Protein AF-A0A496Z3P2-F1 (afdb_monomer_lite)

pLDDT: mean 89.0, std 16.75, range [35.38, 98.38]

Radius of gyration: 11.56 Å; chains: 1; bounding box: 22×27×32 Å

Sequence (71 aa):
MTKMRLERIKRGMSQTDLFLKTGIPQWRVSLIERGIPPKIEEAKKIAEVFRVNPADFFPAFQNGNEVGVVG

Structure (mmCIF, N/CA/C/O backbone):
data_AF-A0A496Z3P2-F1
#
_entry.id   AF-A0A496Z3P2-F1
#
loop_
_atom_site.group_PDB
_atom_site.id
_atom_site.type_symbol
_atom_site.label_atom_id
_atom_site.label_alt_id
_atom_site.label_comp_id
_atom_site.label_asym_id
_atom_site.label_entity_id
_atom_site.label_seq_id
_atom_site.pdbx_PDB_ins_code
_atom_site.Cartn_x
_atom_site.Cartn_y
_atom_site.Cartn_z
_atom_site.occupancy
_atom_site.B_iso_or_equiv
_atom_site.auth_seq_id
_atom_site.auth_comp_id
_atom_site.auth_asym_id
_atom_site.auth_atom_id
_atom_site.pdbx_PDB_model_num
ATOM 1 N N . MET A 1 1 ? -10.348 -0.014 -8.005 1.00 79.25 1 MET A N 1
ATOM 2 C CA . MET A 1 1 ? -9.689 0.146 -6.685 1.00 79.25 1 MET A CA 1
ATOM 3 C C . MET A 1 1 ? -8.760 -1.043 -6.480 1.00 79.25 1 MET A C 1
ATOM 5 O O . MET A 1 1 ? -9.200 -2.153 -6.749 1.00 79.25 1 MET A O 1
ATOM 9 N N . THR A 1 2 ? -7.494 -0.841 -6.099 1.00 94.00 2 THR A N 1
ATOM 10 C CA . THR A 1 2 ? -6.531 -1.953 -5.952 1.00 94.00 2 THR A CA 1
ATOM 11 C C . THR A 1 2 ? -6.861 -2.831 -4.739 1.00 94.00 2 THR A C 1
ATOM 13 O O . THR A 1 2 ? -7.461 -2.354 -3.772 1.00 94.00 2 THR A O 1
ATOM 16 N N . LYS A 1 3 ? -6.443 -4.107 -4.768 1.00 95.56 3 LYS A N 1
ATOM 17 C CA . LYS A 1 3 ? -6.597 -5.035 -3.629 1.00 95.56 3 LYS A CA 1
ATOM 18 C C . LYS A 1 3 ? -5.946 -4.484 -2.356 1.00 95.56 3 LYS A C 1
ATOM 20 O O . LYS A 1 3 ? -6.566 -4.493 -1.299 1.00 95.56 3 LYS A O 1
ATOM 25 N N . MET A 1 4 ? -4.749 -3.915 -2.491 1.00 95.94 4 MET A N 1
ATOM 26 C CA . MET A 1 4 ? -4.022 -3.263 -1.399 1.00 95.94 4 MET A CA 1
ATOM 27 C C . MET A 1 4 ? -4.813 -2.097 -0.778 1.00 95.94 4 MET A C 1
ATOM 29 O O . MET A 1 4 ? -4.950 -2.034 0.444 1.00 95.94 4 MET A O 1
ATOM 33 N N . ARG A 1 5 ? -5.411 -1.215 -1.599 1.00 97.94 5 ARG A N 1
ATOM 34 C CA . ARG A 1 5 ? -6.229 -0.095 -1.096 1.00 97.94 5 ARG A CA 1
ATOM 35 C C . ARG A 1 5 ? -7.465 -0.587 -0.346 1.00 97.94 5 ARG A C 1
ATOM 37 O O . ARG A 1 5 ? -7.794 -0.047 0.707 1.00 97.94 5 ARG A O 1
ATOM 44 N N . LEU A 1 6 ? -8.149 -1.592 -0.896 1.00 97.50 6 LEU A N 1
ATOM 45 C CA . LEU A 1 6 ? -9.310 -2.213 -0.257 1.00 97.50 6 LEU A CA 1
ATOM 46 C C . LEU A 1 6 ? -8.949 -2.767 1.123 1.00 97.50 6 LEU A C 1
ATOM 48 O O . LEU A 1 6 ? -9.641 -2.478 2.095 1.00 97.50 6 LEU A O 1
ATOM 52 N N . GLU A 1 7 ? -7.852 -3.515 1.217 1.00 97.75 7 GLU A N 1
ATOM 53 C CA . GLU A 1 7 ? -7.409 -4.110 2.476 1.00 97.75 7 GLU A CA 1
ATOM 54 C C . GLU A 1 7 ? -6.990 -3.049 3.503 1.00 97.75 7 GLU A C 1
ATOM 56 O O . GLU A 1 7 ? -7.352 -3.143 4.675 1.00 97.75 7 GLU A O 1
ATOM 61 N N . ARG A 1 8 ? -6.309 -1.978 3.068 1.00 97.56 8 ARG A N 1
ATOM 62 C CA . ARG A 1 8 ? -5.980 -0.842 3.942 1.00 97.56 8 ARG A CA 1
ATOM 63 C C . ARG A 1 8 ? -7.232 -0.223 4.569 1.00 97.56 8 ARG A C 1
ATOM 65 O O . ARG A 1 8 ? -7.255 0.007 5.777 1.00 97.56 8 ARG A O 1
ATOM 72 N N . ILE A 1 9 ? -8.266 0.021 3.760 1.00 98.00 9 ILE A N 1
ATOM 73 C CA . ILE A 1 9 ? -9.532 0.612 4.218 1.00 98.00 9 ILE A CA 1
ATOM 74 C C . ILE A 1 9 ? -10.272 -0.343 5.161 1.00 98.00 9 ILE A C 1
ATOM 76 O O . ILE A 1 9 ? -10.753 0.100 6.200 1.00 98.00 9 ILE A O 1
ATOM 80 N N . LYS A 1 10 ? -10.313 -1.648 4.856 1.00 97.88 10 LYS A N 1
ATOM 81 C CA . LYS A 1 10 ? -10.920 -2.662 5.740 1.00 97.88 10 LYS A CA 1
ATOM 82 C C . LYS A 1 10 ? -10.290 -2.689 7.133 1.00 97.88 10 LYS A C 1
ATOM 84 O O . LYS A 1 10 ? -10.984 -2.960 8.105 1.00 97.88 10 LYS A O 1
ATOM 89 N N . ARG A 1 11 ? -8.994 -2.383 7.233 1.00 97.38 11 ARG A N 1
ATOM 90 C CA . ARG A 1 11 ? -8.259 -2.293 8.505 1.00 97.38 11 ARG A CA 1
ATOM 91 C C . ARG A 1 11 ? -8.337 -0.915 9.171 1.00 97.38 11 ARG A C 1
ATOM 93 O O . ARG A 1 11 ? -7.629 -0.686 10.144 1.00 97.38 11 ARG A O 1
ATOM 100 N N . GLY A 1 12 ? -9.139 0.012 8.640 1.00 97.94 12 GLY A N 1
ATOM 101 C CA . GLY A 1 12 ? -9.288 1.364 9.187 1.00 97.94 12 GLY A CA 1
ATOM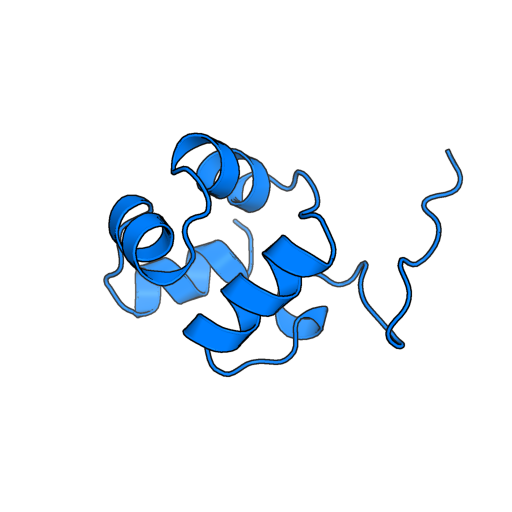 102 C C . GLY A 1 12 ? -8.018 2.218 9.115 1.00 97.94 12 GLY A C 1
ATOM 103 O O . GLY A 1 12 ? -7.917 3.211 9.824 1.00 97.94 12 GLY A O 1
ATOM 104 N N . MET A 1 13 ? -7.039 1.846 8.284 1.00 97.94 13 MET A N 1
ATOM 105 C CA . MET A 1 13 ? -5.765 2.563 8.191 1.00 97.94 13 MET A CA 1
ATOM 106 C C . MET A 1 13 ? -5.850 3.686 7.157 1.00 97.94 13 MET A C 1
ATOM 108 O O . MET A 1 13 ? -6.317 3.476 6.036 1.00 97.94 13 MET A O 1
ATOM 112 N N . SER A 1 14 ? -5.330 4.867 7.474 1.00 98.31 14 SER A N 1
ATOM 113 C CA . SER A 1 14 ? -5.072 5.930 6.501 1.00 98.31 14 SER A CA 1
ATOM 114 C C . SER A 1 14 ? -3.809 5.639 5.673 1.00 98.31 14 SER A C 1
ATOM 116 O O . SER A 1 14 ? -3.026 4.738 5.980 1.00 98.31 14 SER A O 1
ATOM 118 N N . GLN A 1 15 ? -3.580 6.399 4.597 1.00 98.31 15 GLN A N 1
ATOM 119 C CA . GLN A 1 15 ? -2.313 6.299 3.857 1.00 98.31 15 GLN A CA 1
ATOM 120 C C . GLN A 1 15 ? -1.121 6.773 4.708 1.00 98.31 15 GLN A C 1
ATOM 122 O O . GLN A 1 15 ? -0.023 6.240 4.565 1.00 98.31 15 GLN A O 1
ATOM 127 N N . THR A 1 16 ? -1.343 7.731 5.615 1.00 97.88 16 THR A N 1
ATOM 128 C CA . THR A 1 16 ? -0.335 8.205 6.573 1.00 97.88 16 THR A CA 1
ATOM 129 C C . THR A 1 16 ? 0.031 7.119 7.582 1.00 97.88 16 THR A C 1
ATOM 131 O O . THR A 1 16 ? 1.211 6.936 7.862 1.00 97.88 16 THR A O 1
ATOM 134 N N . ASP A 1 17 ? -0.933 6.326 8.056 1.00 98.38 17 ASP A N 1
ATOM 135 C CA . ASP A 1 17 ? -0.641 5.196 8.953 1.00 98.38 17 ASP A CA 1
ATOM 136 C C . ASP A 1 17 ? 0.248 4.156 8.271 1.00 98.38 17 ASP A C 1
ATOM 138 O O . ASP A 1 17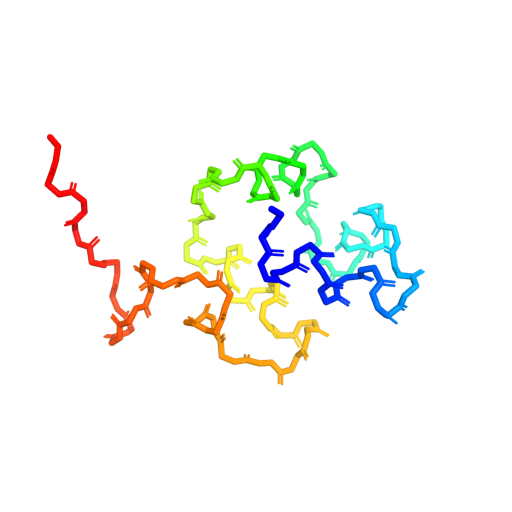 ? 1.157 3.597 8.885 1.00 98.38 17 ASP A O 1
ATOM 142 N N . LEU A 1 18 ? 0.020 3.911 6.977 1.00 97.81 18 LEU A N 1
ATOM 143 C CA . LEU A 1 18 ? 0.878 3.013 6.216 1.00 97.81 18 LEU A CA 1
ATOM 144 C C . LEU A 1 18 ? 2.281 3.599 6.012 1.00 97.81 18 LEU A C 1
ATOM 146 O O . LEU A 1 18 ? 3.259 2.855 6.103 1.00 97.81 18 LEU A O 1
ATOM 150 N N . PHE A 1 19 ? 2.398 4.911 5.786 1.00 97.88 19 PHE A N 1
ATOM 151 C CA . PHE A 1 19 ? 3.692 5.598 5.779 1.00 97.88 19 PHE A CA 1
ATOM 152 C C . PHE A 1 19 ? 4.433 5.391 7.104 1.00 97.88 19 PHE A C 1
ATOM 154 O O . PHE A 1 19 ? 5.575 4.943 7.083 1.00 97.88 19 PHE A O 1
ATOM 161 N N . LEU A 1 20 ? 3.779 5.611 8.247 1.00 98.12 20 LEU A N 1
ATOM 162 C CA . LEU A 1 20 ? 4.396 5.433 9.567 1.00 98.12 20 LEU A CA 1
ATOM 163 C C . LEU A 1 20 ? 4.879 3.993 9.813 1.00 98.12 20 LEU A C 1
ATOM 165 O O . LEU A 1 20 ? 5.870 3.790 10.506 1.00 98.12 20 LEU A O 1
ATOM 169 N N . LYS A 1 21 ? 4.212 2.992 9.225 1.00 97.88 21 LYS A N 1
ATOM 170 C CA . LYS A 1 21 ? 4.584 1.572 9.363 1.00 97.88 21 LYS A CA 1
ATOM 171 C C . LYS A 1 21 ? 5.674 1.108 8.394 1.00 97.88 21 LYS A C 1
ATOM 173 O O . LYS A 1 21 ? 6.383 0.160 8.703 1.00 97.88 21 LYS A O 1
ATOM 178 N N . THR A 1 22 ? 5.786 1.722 7.217 1.00 97.62 22 THR A N 1
ATOM 179 C CA . THR A 1 22 ? 6.663 1.239 6.126 1.00 97.62 22 THR A CA 1
ATOM 180 C C . THR A 1 22 ? 7.821 2.183 5.797 1.00 97.62 22 THR A C 1
ATOM 182 O O . THR A 1 22 ? 8.777 1.792 5.123 1.00 97.62 22 THR A O 1
ATOM 185 N N . GLY A 1 23 ? 7.718 3.446 6.211 1.00 97.94 23 GLY A N 1
ATOM 186 C CA . GLY A 1 23 ? 8.558 4.547 5.747 1.00 97.94 23 GLY A CA 1
ATOM 187 C C . GLY A 1 23 ? 8.279 4.984 4.303 1.00 97.94 23 GLY A C 1
ATOM 188 O O . GLY A 1 23 ? 8.970 5.866 3.801 1.00 97.94 23 GLY A O 1
ATOM 189 N N . ILE A 1 24 ? 7.295 4.396 3.609 1.00 98.12 24 ILE A N 1
ATOM 190 C CA . ILE A 1 24 ? 6.960 4.752 2.222 1.00 98.12 24 ILE A CA 1
ATOM 191 C C . ILE A 1 24 ? 6.123 6.034 2.235 1.00 98.12 24 ILE A C 1
ATOM 193 O O . ILE A 1 24 ? 5.023 6.016 2.792 1.00 98.12 24 ILE A O 1
ATOM 197 N N . PRO A 1 25 ? 6.585 7.138 1.622 1.00 98.25 25 PRO A N 1
ATOM 198 C CA . PRO A 1 25 ? 5.877 8.412 1.682 1.00 98.25 25 PRO A CA 1
ATOM 199 C C . PRO A 1 25 ? 4.415 8.314 1.227 1.00 98.25 25 PRO A C 1
ATOM 201 O O . PRO A 1 25 ? 4.093 7.600 0.276 1.00 98.25 25 PRO A O 1
ATOM 204 N N . GLN A 1 26 ? 3.525 9.088 1.853 1.00 97.88 26 GLN A N 1
ATOM 205 C CA . GLN A 1 26 ? 2.085 9.045 1.564 1.00 97.88 26 GLN A CA 1
ATOM 206 C C . GLN A 1 26 ? 1.760 9.286 0.076 1.00 97.88 26 GLN A C 1
ATOM 208 O O . GLN A 1 26 ? 0.915 8.588 -0.491 1.00 97.88 26 GLN A O 1
ATOM 213 N N . TRP A 1 27 ? 2.471 10.201 -0.594 1.00 98.00 27 TRP A N 1
ATOM 214 C CA . TRP A 1 27 ? 2.300 10.449 -2.031 1.00 98.00 27 TRP A CA 1
ATOM 215 C C . TRP A 1 27 ? 2.613 9.201 -2.869 1.00 98.00 27 TRP A C 1
ATOM 217 O O . TRP A 1 27 ? 1.946 8.931 -3.871 1.00 98.00 27 TRP A O 1
ATOM 227 N N . ARG A 1 28 ? 3.592 8.401 -2.430 1.00 98.12 28 ARG A N 1
ATOM 228 C CA . ARG A 1 28 ? 4.010 7.172 -3.098 1.00 98.12 28 ARG A CA 1
ATOM 229 C C . ARG A 1 28 ? 3.000 6.054 -2.876 1.00 98.12 28 ARG A C 1
ATOM 231 O O . ARG A 1 28 ? 2.618 5.401 -3.845 1.00 98.12 28 ARG A O 1
ATOM 238 N N . VAL A 1 29 ? 2.477 5.914 -1.655 1.00 97.94 29 VAL A N 1
ATOM 239 C CA . VAL A 1 29 ? 1.331 5.033 -1.357 1.00 97.94 29 VAL A CA 1
ATOM 240 C C . VAL A 1 29 ? 0.144 5.374 -2.265 1.00 97.94 29 VAL A C 1
ATOM 242 O O . VAL A 1 29 ? -0.437 4.487 -2.884 1.00 97.94 29 VAL A O 1
ATOM 245 N N . SER A 1 30 ? -0.175 6.662 -2.423 1.00 97.75 30 SER A N 1
ATOM 246 C CA . SER A 1 30 ? -1.253 7.120 -3.308 1.00 97.75 30 SER A CA 1
ATOM 247 C C . SER A 1 30 ? -1.036 6.741 -4.780 1.00 97.75 30 SER A C 1
ATOM 249 O O . SER A 1 30 ? -1.997 6.392 -5.467 1.00 97.75 30 SER A O 1
ATOM 251 N N . LEU A 1 31 ? 0.199 6.793 -5.294 1.00 97.94 31 LEU A N 1
ATOM 252 C CA . LEU A 1 31 ? 0.513 6.332 -6.656 1.00 97.94 31 LEU A CA 1
ATOM 253 C C . LEU A 1 31 ? 0.345 4.814 -6.796 1.00 97.94 31 LEU A C 1
ATOM 255 O O . LEU A 1 31 ? -0.256 4.358 -7.768 1.00 97.94 31 LEU A O 1
ATOM 259 N N . ILE A 1 32 ? 0.809 4.043 -5.808 1.00 96.88 32 ILE A N 1
ATOM 260 C CA . ILE A 1 32 ? 0.670 2.579 -5.787 1.00 96.88 32 ILE A CA 1
ATOM 261 C C . ILE A 1 32 ? -0.808 2.173 -5.783 1.00 96.88 32 ILE A C 1
ATOM 263 O O . ILE A 1 32 ? -1.241 1.321 -6.558 1.00 96.88 32 ILE A O 1
ATOM 267 N N . GLU A 1 33 ? -1.633 2.849 -4.984 1.00 96.50 33 GLU A N 1
ATOM 268 C CA . GLU A 1 33 ? -3.080 2.613 -4.936 1.00 96.50 33 GLU A CA 1
ATOM 269 C C . GLU A 1 33 ? -3.835 3.018 -6.209 1.00 96.50 33 GLU A C 1
ATOM 271 O O . GLU A 1 33 ? -4.974 2.584 -6.412 1.00 96.50 33 GLU A O 1
ATOM 276 N N . ARG A 1 34 ? -3.216 3.846 -7.057 1.00 95.75 34 ARG A N 1
ATOM 277 C CA . ARG A 1 34 ? -3.710 4.221 -8.390 1.00 95.75 34 ARG A CA 1
ATOM 278 C C . ARG A 1 34 ? -3.201 3.299 -9.501 1.00 95.75 34 ARG A C 1
ATOM 280 O O . ARG A 1 34 ? -3.616 3.469 -10.640 1.00 95.75 34 ARG A O 1
ATOM 287 N N . GLY A 1 35 ? -2.369 2.311 -9.168 1.00 92.00 35 GLY A N 1
ATOM 288 C CA . GLY A 1 35 ? -1.893 1.290 -10.100 1.00 92.00 35 GLY A CA 1
ATOM 289 C C . GLY A 1 35 ? -0.465 1.489 -10.600 1.00 92.00 35 GLY A C 1
ATOM 290 O O . GLY A 1 35 ? -0.016 0.686 -11.409 1.00 92.00 35 GLY A O 1
ATOM 291 N N . ILE A 1 36 ? 0.270 2.500 -10.121 1.00 95.00 36 ILE A N 1
ATOM 292 C CA . ILE A 1 36 ? 1.704 2.603 -10.423 1.00 95.00 36 ILE A CA 1
ATOM 293 C C . ILE A 1 36 ? 2.442 1.492 -9.663 1.00 95.00 36 ILE A C 1
ATOM 295 O O . ILE A 1 36 ? 2.370 1.475 -8.433 1.00 95.00 36 ILE A O 1
ATOM 299 N N . PRO A 1 37 ? 3.180 0.593 -10.335 1.00 93.25 37 PRO A N 1
ATOM 300 C CA . PRO A 1 37 ? 3.844 -0.514 -9.657 1.00 93.25 37 PRO A CA 1
ATOM 301 C C . PRO A 1 37 ? 4.808 -0.039 -8.552 1.00 93.25 37 PRO A C 1
ATOM 303 O O . PRO A 1 37 ? 5.517 0.959 -8.744 1.00 93.25 37 PRO A O 1
ATOM 306 N N . PRO A 1 38 ? 4.831 -0.701 -7.380 1.00 95.44 38 PRO A N 1
ATOM 307 C CA . PRO A 1 38 ? 5.867 -0.489 -6.371 1.00 95.44 38 PRO A CA 1
ATOM 308 C C . PRO A 1 38 ? 7.232 -0.995 -6.869 1.00 95.44 38 PRO A C 1
ATOM 310 O O . PRO A 1 38 ? 7.298 -1.796 -7.794 1.00 95.44 38 PRO A O 1
ATOM 313 N N . LYS A 1 39 ? 8.324 -0.577 -6.226 1.00 95.19 39 LYS A N 1
ATOM 314 C CA . LYS A 1 39 ? 9.608 -1.301 -6.273 1.00 95.19 39 LYS A CA 1
ATOM 315 C C . LYS A 1 39 ? 9.497 -2.598 -5.466 1.00 95.19 39 LYS A C 1
ATOM 317 O O . LYS A 1 39 ? 8.676 -2.666 -4.550 1.00 95.19 39 LYS A O 1
ATOM 322 N N . ILE A 1 40 ? 10.375 -3.576 -5.707 1.00 93.56 40 ILE A N 1
ATOM 323 C CA . ILE A 1 40 ? 10.414 -4.838 -4.935 1.00 93.56 40 ILE A CA 1
ATOM 324 C C . ILE A 1 40 ? 10.404 -4.585 -3.418 1.00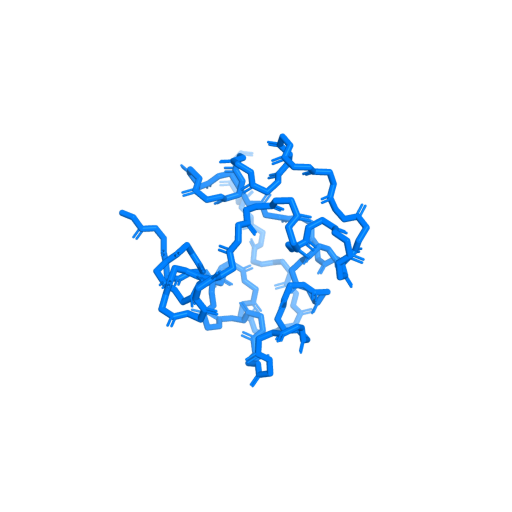 93.56 40 ILE A C 1
ATOM 326 O O . ILE A 1 40 ? 9.593 -5.158 -2.693 1.00 93.56 40 ILE A O 1
ATOM 330 N N . GLU A 1 41 ? 11.259 -3.687 -2.930 1.00 95.62 41 GLU A N 1
ATOM 331 C CA . GLU A 1 41 ? 11.359 -3.403 -1.492 1.00 95.62 41 GLU A CA 1
ATOM 332 C C . GLU A 1 41 ? 10.119 -2.688 -0.931 1.00 95.62 41 GLU A C 1
ATOM 334 O O . GLU A 1 41 ? 9.722 -2.930 0.208 1.00 95.62 41 GLU A O 1
ATOM 339 N N . GLU A 1 42 ? 9.450 -1.851 -1.732 1.00 97.12 42 GLU A N 1
ATOM 340 C CA . GLU A 1 42 ? 8.164 -1.252 -1.352 1.00 97.12 42 GLU A CA 1
ATOM 341 C C . GLU A 1 42 ? 7.076 -2.333 -1.258 1.00 97.12 42 GLU A C 1
ATOM 343 O O . GLU A 1 42 ? 6.313 -2.360 -0.293 1.00 97.12 42 GLU A O 1
ATOM 348 N N . ALA A 1 43 ? 7.035 -3.254 -2.228 1.00 96.69 43 ALA A N 1
ATOM 349 C CA . ALA A 1 43 ? 6.082 -4.357 -2.259 1.00 96.69 43 ALA A CA 1
ATOM 350 C C . ALA A 1 43 ? 6.236 -5.276 -1.038 1.00 96.69 43 ALA A C 1
ATOM 352 O O . ALA A 1 43 ? 5.238 -5.595 -0.392 1.00 96.69 43 ALA A O 1
ATOM 353 N N . LYS A 1 44 ? 7.478 -5.639 -0.683 1.00 96.12 44 LYS A N 1
ATOM 354 C CA . LYS A 1 44 ? 7.797 -6.451 0.504 1.00 96.12 44 LYS A CA 1
ATOM 355 C C . LYS A 1 44 ? 7.342 -5.780 1.798 1.00 96.12 44 LYS A C 1
ATOM 357 O O . LYS A 1 44 ? 6.589 -6.387 2.552 1.00 96.12 44 LYS A O 1
ATOM 362 N N . LYS A 1 45 ? 7.720 -4.515 2.018 1.00 97.81 45 LYS A N 1
ATOM 363 C CA . LYS A 1 45 ? 7.337 -3.758 3.225 1.00 97.81 45 LYS A CA 1
ATOM 364 C C . LYS A 1 45 ? 5.825 -3.620 3.373 1.00 97.81 45 LYS A C 1
ATOM 366 O O . LYS A 1 45 ? 5.289 -3.746 4.470 1.00 97.81 45 LYS A O 1
ATOM 371 N N . ILE A 1 46 ? 5.124 -3.357 2.268 1.00 97.50 46 ILE A N 1
ATOM 372 C CA . ILE A 1 46 ? 3.661 -3.291 2.281 1.00 97.50 46 ILE A CA 1
ATOM 373 C C . ILE A 1 46 ? 3.093 -4.667 2.639 1.00 97.50 46 ILE A C 1
ATOM 375 O O . ILE A 1 46 ? 2.295 -4.766 3.566 1.00 97.50 46 ILE A O 1
ATOM 379 N N . ALA A 1 47 ? 3.515 -5.728 1.951 1.00 96.44 47 ALA A N 1
ATOM 380 C CA . ALA A 1 47 ? 3.019 -7.080 2.192 1.00 96.44 47 ALA A CA 1
ATOM 381 C C . ALA A 1 47 ? 3.240 -7.541 3.644 1.00 96.44 47 ALA A C 1
ATOM 383 O O . ALA A 1 47 ? 2.336 -8.121 4.245 1.00 96.44 47 ALA A O 1
ATOM 384 N N . GLU A 1 48 ? 4.384 -7.192 4.236 1.00 97.25 48 GLU A N 1
ATOM 385 C CA . GLU A 1 48 ? 4.713 -7.464 5.637 1.00 97.25 48 GLU A CA 1
ATOM 386 C C . GLU A 1 48 ? 3.713 -6.816 6.608 1.00 97.25 48 GLU A C 1
ATOM 388 O O . GLU A 1 48 ? 3.158 -7.503 7.469 1.00 97.25 48 GLU A O 1
ATOM 393 N N . VAL A 1 49 ? 3.386 -5.528 6.425 1.00 97.62 49 VAL A N 1
ATOM 394 C CA . VAL A 1 49 ? 2.375 -4.828 7.247 1.00 97.62 49 VAL A CA 1
ATOM 395 C C . VAL A 1 49 ? 1.016 -5.524 7.184 1.00 97.62 49 VAL A C 1
ATOM 397 O O . VAL A 1 49 ? 0.287 -5.584 8.180 1.00 97.62 49 VAL A O 1
ATOM 400 N N . PHE A 1 50 ? 0.665 -6.065 6.019 1.00 97.06 50 PHE A N 1
ATOM 401 C CA . PHE A 1 50 ? -0.607 -6.745 5.814 1.00 97.06 50 PHE A CA 1
ATOM 402 C C . PHE A 1 50 ? -0.577 -8.245 6.145 1.00 97.06 50 PHE A C 1
ATOM 404 O O . PHE A 1 50 ? -1.654 -8.835 6.252 1.00 97.06 50 PHE A O 1
ATOM 411 N N . ARG A 1 51 ? 0.604 -8.827 6.406 1.00 96.44 51 ARG A N 1
ATOM 412 C CA . ARG A 1 51 ? 0.841 -10.269 6.611 1.00 96.44 51 ARG A CA 1
ATOM 413 C C . ARG A 1 51 ? 0.338 -11.124 5.443 1.00 96.44 51 ARG A C 1
ATOM 415 O O . ARG A 1 51 ? -0.349 -12.121 5.644 1.00 96.44 51 ARG A O 1
ATOM 422 N N . VAL A 1 52 ? 0.658 -10.695 4.227 1.00 95.06 52 VAL A N 1
ATOM 423 C CA . VAL A 1 52 ? 0.302 -11.375 2.971 1.00 95.06 52 VAL A CA 1
ATOM 424 C C . VAL A 1 52 ? 1.550 -11.596 2.118 1.00 95.06 52 VAL A C 1
ATOM 426 O O . VAL A 1 52 ? 2.620 -11.074 2.434 1.00 95.06 52 VAL A O 1
ATOM 429 N N . ASN A 1 53 ? 1.433 -12.341 1.021 1.00 94.06 53 ASN A N 1
ATOM 430 C CA . ASN A 1 53 ? 2.494 -12.411 0.022 1.00 94.06 53 ASN A CA 1
ATOM 431 C C . ASN A 1 53 ? 2.448 -11.151 -0.875 1.00 94.06 53 ASN A C 1
ATOM 433 O O . ASN A 1 53 ? 1.354 -10.709 -1.234 1.00 94.06 53 ASN A O 1
ATOM 437 N N . PRO A 1 54 ? 3.587 -10.562 -1.300 1.00 93.88 54 PRO A N 1
ATOM 438 C CA . PRO A 1 54 ? 3.585 -9.448 -2.254 1.00 93.88 54 PRO A CA 1
ATOM 439 C C . PRO A 1 54 ? 2.733 -9.689 -3.510 1.00 93.88 54 PRO A C 1
ATOM 441 O O . PRO A 1 54 ? 2.052 -8.769 -3.969 1.00 93.88 54 PRO A O 1
ATOM 444 N N . ALA A 1 55 ? 2.699 -10.925 -4.020 1.00 92.88 55 ALA A N 1
ATOM 445 C CA . ALA A 1 55 ? 1.910 -11.301 -5.192 1.00 92.88 55 ALA A CA 1
ATOM 446 C C . ALA A 1 55 ? 0.386 -11.168 -4.986 1.00 92.88 55 ALA A C 1
ATOM 448 O O . ALA A 1 55 ? -0.345 -10.977 -5.961 1.00 92.88 55 ALA A O 1
ATOM 449 N N . ASP A 1 56 ? -0.104 -11.196 -3.739 1.00 93.44 56 ASP A N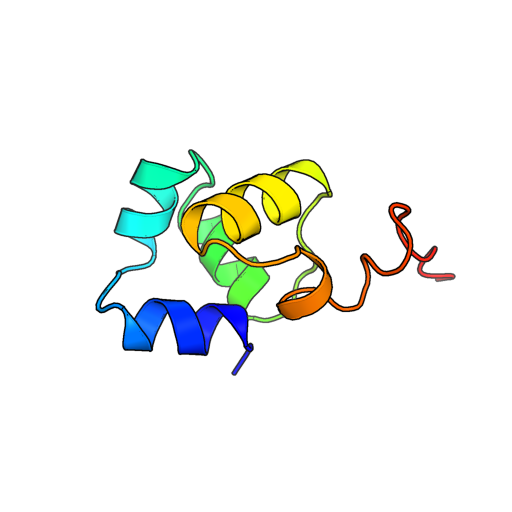 1
ATOM 450 C CA . ASP A 1 56 ? -1.533 -11.042 -3.427 1.00 93.44 56 ASP A CA 1
ATOM 451 C C . ASP A 1 56 ? -2.043 -9.637 -3.779 1.00 93.44 56 ASP A C 1
ATOM 453 O O . ASP A 1 56 ? -3.195 -9.456 -4.196 1.00 93.44 56 ASP A O 1
ATOM 457 N N . PHE A 1 57 ? -1.173 -8.634 -3.639 1.00 94.62 57 PHE A N 1
ATOM 458 C CA . PHE A 1 57 ? -1.465 -7.235 -3.946 1.00 94.62 57 PHE A CA 1
ATOM 459 C C . PHE A 1 57 ? -0.902 -6.775 -5.278 1.00 94.62 57 PHE A C 1
ATOM 461 O O . PHE A 1 57 ? -1.509 -5.920 -5.929 1.00 94.62 57 PHE A O 1
ATOM 468 N N . PHE A 1 58 ? 0.238 -7.330 -5.671 1.00 92.81 58 PHE A N 1
ATOM 469 C CA . PHE A 1 58 ? 1.009 -6.883 -6.814 1.00 92.81 58 PHE A CA 1
ATOM 470 C C . PHE A 1 58 ? 1.308 -8.092 -7.716 1.00 92.81 58 PHE A C 1
ATOM 472 O O . PHE A 1 58 ? 2.352 -8.726 -7.581 1.00 92.81 58 PHE A O 1
ATOM 479 N N . PRO A 1 59 ? 0.410 -8.428 -8.663 1.00 85.25 59 PRO A N 1
ATOM 480 C CA . PRO A 1 59 ? 0.577 -9.597 -9.534 1.00 85.25 59 PRO A CA 1
ATOM 481 C C . PRO A 1 59 ? 1.866 -9.592 -10.370 1.00 85.25 59 PRO A C 1
ATOM 483 O O . PRO A 1 59 ? 2.331 -10.650 -10.772 1.00 85.25 59 PRO A O 1
ATOM 486 N N . ALA A 1 60 ? 2.480 -8.422 -10.5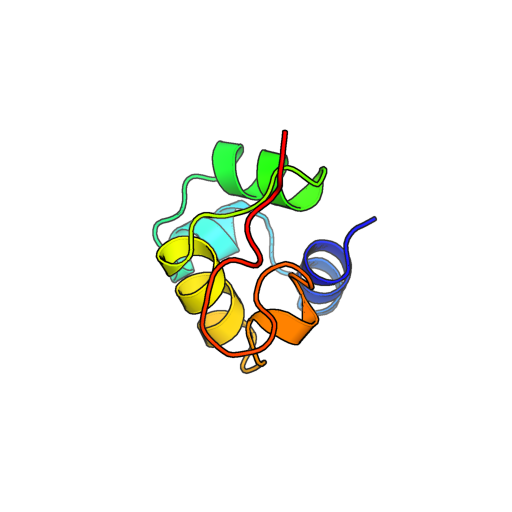80 1.00 80.00 60 ALA A N 1
ATOM 487 C CA . ALA A 1 60 ? 3.774 -8.275 -11.250 1.00 80.00 60 ALA A CA 1
ATOM 488 C C . ALA A 1 60 ? 4.977 -8.863 -10.467 1.00 80.00 60 ALA A C 1
ATOM 490 O O . ALA A 1 60 ? 6.110 -8.771 -10.925 1.00 80.00 60 ALA A O 1
ATOM 491 N N . PHE A 1 61 ? 4.751 -9.454 -9.288 1.00 73.00 61 PHE A N 1
ATOM 492 C CA . PHE A 1 61 ? 5.791 -10.039 -8.431 1.00 73.00 61 PHE A CA 1
ATOM 493 C C . PHE A 1 61 ? 5.665 -11.567 -8.283 1.00 73.00 61 PHE A C 1
ATOM 495 O O . PHE A 1 61 ? 6.130 -12.143 -7.297 1.00 73.00 61 PHE 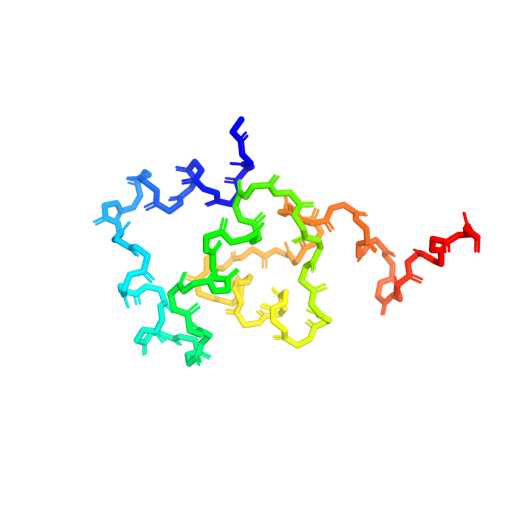A O 1
ATOM 502 N N . GLN A 1 62 ? 5.020 -12.248 -9.236 1.00 63.72 62 GLN A N 1
ATOM 503 C CA . GLN A 1 62 ? 4.966 -13.713 -9.241 1.00 63.72 62 GLN A CA 1
ATOM 504 C C . GLN A 1 62 ? 6.368 -14.320 -9.443 1.00 63.72 62 GLN A C 1
ATOM 506 O O . GLN A 1 62 ? 7.136 -13.865 -10.282 1.00 63.72 62 GLN A O 1
ATOM 511 N N . ASN A 1 63 ? 6.687 -15.373 -8.679 1.00 54.75 63 ASN A N 1
ATOM 512 C CA . ASN A 1 63 ? 7.956 -16.123 -8.717 1.00 54.75 63 ASN A CA 1
ATOM 513 C C . ASN A 1 63 ? 9.225 -15.358 -8.289 1.00 54.75 63 ASN A C 1
ATOM 515 O O . ASN A 1 63 ? 10.315 -15.656 -8.768 1.00 54.75 63 ASN A O 1
ATOM 519 N N . GLY A 1 64 ? 9.117 -14.400 -7.363 1.00 49.62 64 GLY A N 1
ATOM 520 C CA . GLY A 1 64 ? 10.288 -13.811 -6.693 1.00 49.62 64 GLY A CA 1
ATOM 521 C C . GLY A 1 64 ? 11.170 -12.906 -7.563 1.00 49.62 64 GLY A C 1
ATOM 522 O O . GLY A 1 64 ? 12.137 -12.353 -7.050 1.00 49.62 64 GLY A O 1
ATOM 523 N N . ASN A 1 65 ? 10.807 -12.706 -8.829 1.00 49.12 65 ASN A N 1
ATOM 524 C CA . ASN A 1 65 ? 11.452 -11.792 -9.760 1.00 49.12 65 ASN A CA 1
ATOM 525 C C . ASN A 1 65 ? 10.400 -10.854 -10.351 1.00 49.12 65 ASN A C 1
ATOM 527 O O . ASN A 1 65 ? 9.248 -11.247 -10.537 1.00 49.12 65 ASN A O 1
ATOM 531 N N . GLU A 1 66 ? 10.799 -9.612 -10.638 1.00 51.72 66 GLU A N 1
ATOM 532 C CA . GLU A 1 66 ? 10.028 -8.724 -11.508 1.00 51.72 66 GLU A CA 1
ATOM 533 C C . GLU A 1 66 ? 9.728 -9.506 -12.788 1.00 51.72 66 GLU A C 1
ATOM 535 O O . GLU A 1 66 ? 10.649 -9.884 -13.517 1.00 51.72 66 GLU A O 1
ATOM 540 N N . VAL A 1 67 ? 8.453 -9.806 -13.059 1.00 54.44 67 VAL A N 1
ATOM 541 C CA . VAL A 1 67 ? 8.088 -10.202 -14.420 1.00 54.44 67 VAL A CA 1
ATOM 542 C C . VAL A 1 67 ? 8.403 -8.984 -15.266 1.00 54.44 67 VAL A C 1
ATOM 544 O O . VAL A 1 67 ? 7.734 -7.958 -15.143 1.00 54.44 67 VAL A O 1
ATOM 547 N N . GLY A 1 68 ? 9.490 -9.089 -16.034 1.00 48.44 68 GLY A N 1
ATOM 548 C CA . GLY A 1 68 ? 9.963 -8.047 -16.925 1.00 48.44 68 GLY A CA 1
ATOM 549 C C . GLY A 1 68 ? 8.783 -7.507 -17.709 1.00 48.44 68 GLY A C 1
ATOM 550 O O . GLY A 1 68 ? 8.193 -8.209 -18.531 1.00 48.44 68 GLY A O 1
ATOM 551 N N . VAL A 1 69 ? 8.413 -6.265 -17.410 1.00 45.09 69 VAL A N 1
ATOM 552 C CA . VAL A 1 69 ? 7.510 -5.512 -18.261 1.00 45.09 69 VAL A CA 1
ATOM 553 C C . VAL A 1 69 ? 8.337 -5.219 -19.502 1.00 45.09 69 VAL A C 1
ATOM 555 O O . VAL A 1 69 ? 9.156 -4.307 -19.506 1.00 45.09 69 VAL A O 1
ATOM 558 N N . VAL A 1 70 ? 8.194 -6.073 -20.516 1.00 43.94 70 VAL A N 1
ATOM 559 C CA . VAL A 1 70 ? 8.637 -5.755 -21.869 1.00 43.94 70 VAL A CA 1
ATOM 560 C C . VAL A 1 70 ? 7.812 -4.546 -22.295 1.00 43.94 70 VAL A C 1
ATOM 562 O O . VAL A 1 70 ? 6.599 -4.650 -22.485 1.00 43.94 70 VAL A O 1
ATOM 565 N N . GLY A 1 71 ? 8.477 -3.400 -22.352 1.00 35.38 71 GLY A N 1
ATOM 566 C CA . GLY A 1 71 ? 8.021 -2.162 -22.963 1.00 35.38 71 GLY A CA 1
ATOM 567 C C . GLY A 1 71 ? 9.163 -1.608 -23.788 1.00 35.38 71 GLY A C 1
ATOM 568 O O . GLY A 1 71 ? 10.277 -1.528 -23.223 1.00 35.38 71 GLY A O 1
#

Secondary structure (DSSP, 8-state):
--HHHHHHHHTT--HHHHHHHH---HHHHHHHHTTPPPPHHHHHHHHHHHTS-HHHH-GGGGGGS------

Foldseek 3Di:
DFPLVVLCVVVVHDLVNLCVQQVQDSVRSVVVVVPDDDDPSSLVSSCVVSVHHSCVGGVCCPPNDRPDPPD